Protein AF-A0A8C3SJ96-F1 (afdb_monomer)

InterPro domains:
  IPR000210 BTB/POZ domain [PF00651] (14-90)
  IPR000210 BTB/POZ domain [PS50097] (24-91)
  IPR000210 BTB/POZ domain [SM00225] (24-108)
  IPR011333 SKP1/BTB/POZ domain superfamily [G3DSA:3.30.710.10] (1-105)
  IPR011333 SKP1/BTB/POZ domain superfamily [SSF54695] (2-91)
  IPR050457 Zinc finger and BTB domain-containing [PTHR46105] (1-90)

Mean predicted aligned error: 11.37 Å

Sequence (124 aa):
MEFPDHSRQLLQCLSQQRHQGFLCDCTVLVGEAQFRAHRAVLASCSMYFHLFYRDQLDKRDIVHLNSDIVTAPAFNLLLEFMYEGKLEFNSLPPPFSPCLFSSLLPRSPPSGCLLCTHVTLFPS

Solvent-accessible surface area (backbone atoms only — not comparable to full-atom values): 7824 Å² total; per-residue (Å²): 140,84,65,92,56,53,67,60,54,51,36,49,51,52,37,53,31,39,78,71,56,48,82,42,58,28,35,40,29,25,66,93,44,78,43,68,33,42,58,69,58,48,32,74,55,28,70,68,47,33,54,51,47,69,78,50,73,89,57,82,43,72,4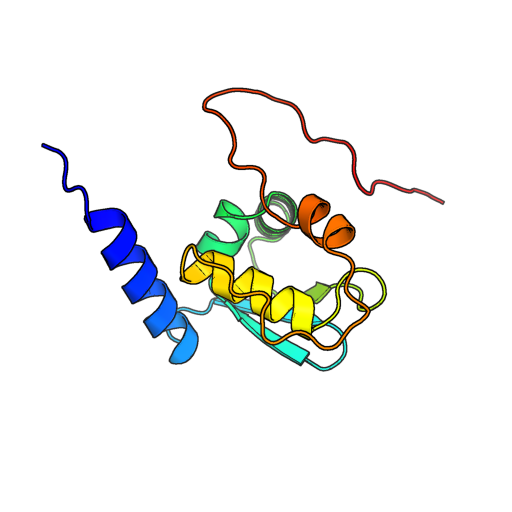4,78,49,58,50,93,82,44,44,50,72,59,50,50,50,51,51,45,25,75,37,65,79,50,78,80,75,88,80,66,73,87,84,77,58,73,70,66,50,69,76,67,50,60,73,73,78,62,89,86,71,96,82,85,91,80,82,87,86,81,80,134

Secondary structure (DSSP, 8-state):
---TTHHHHHHHHHHHHHHHTTT--EEEEETTEEEEE-HHHHHHH-HHHHHHHHH--SS-PEEEEPTTTS-HHHHHHHHHHHHHS---GGGPPTT--THHHHTTS-----SS------S-----

Foldseek 3Di:
DDDPCPVQVVLLVQLVCQVVLHQQLEWEDQPPDIGGHHLVLCLVFDVVSVVVCVVPPPDSDYHYDYNVLAPPVNVVQQVCCSSNVDGDPPPDDPDPDCVSVVVVGRPPPDPDDPDDPDDDPDDD

Organism: Chelydra serpentina (NCBI:txid8475)

Nearest PDB structures (foldseek):
  3lbz-assembly1_A  TM=9.128E-01  e=3.267E-08  Homo sapiens
  9gp5-assembly1_D  TM=9.424E-01  e=5.885E-08  Homo sapiens
  6c3l-assembly2_B  TM=9.205E-01  e=5.164E-08  Homo sapiens
  9gr9-assembly2_D-2  TM=9.451E-01  e=8.161E-08  Homo sapiens
  6xxs-assembly1_E  TM=9.211E-01  e=1.208E-07  Homo sapiens

Radius of gyration: 15.41 Å; Cα contacts (8 Å, |Δi|>4): 105; chains: 1; bounding box: 35×35×51 Å

pLDDT: mean 74.68, std 20.8, range [27.66, 96.44]

Structure (mmCIF, N/CA/C/O backbone):
data_AF-A0A8C3SJ96-F1
#
_entry.id   AF-A0A8C3SJ96-F1
#
loop_
_atom_site.group_PDB
_atom_site.id
_atom_site.type_symbol
_atom_site.label_atom_id
_atom_site.label_alt_id
_atom_site.label_comp_id
_atom_site.label_asym_id
_atom_site.label_entity_id
_atom_site.label_seq_id
_atom_site.pdbx_PDB_ins_code
_atom_site.Cartn_x
_atom_site.Cartn_y
_atom_site.Cartn_z
_atom_site.occupancy
_atom_site.B_iso_or_equiv
_atom_site.auth_seq_id
_atom_site.auth_comp_id
_atom_site.auth_asym_id
_atom_site.auth_atom_id
_atom_site.pdbx_PDB_model_num
ATOM 1 N N . MET A 1 1 ? -4.053 15.706 26.250 1.00 57.53 1 MET A N 1
ATOM 2 C CA . MET A 1 1 ? -4.007 14.264 26.564 1.00 57.53 1 MET A CA 1
ATOM 3 C C . MET A 1 1 ? -3.468 13.574 25.329 1.00 57.53 1 MET A C 1
ATOM 5 O O . MET A 1 1 ? -4.051 13.765 24.272 1.00 57.53 1 MET A O 1
ATOM 9 N N . GLU A 1 2 ? -2.345 12.870 25.440 1.00 72.56 2 GLU A N 1
ATOM 10 C CA . GLU A 1 2 ? -1.729 12.121 24.338 1.00 72.56 2 GLU A CA 1
ATOM 11 C C . GLU A 1 2 ? -1.764 10.630 24.679 1.00 72.56 2 GLU A C 1
ATOM 13 O O . GLU A 1 2 ? -1.527 10.251 25.826 1.00 72.56 2 GLU A O 1
ATOM 18 N N . PHE A 1 3 ? -2.089 9.796 23.691 1.00 83.44 3 PHE A N 1
ATOM 19 C CA . PHE A 1 3 ? -2.123 8.341 23.825 1.00 83.44 3 PHE A CA 1
ATOM 20 C C . PHE A 1 3 ? -0.962 7.760 23.008 1.00 83.44 3 PHE A C 1
ATOM 22 O O . PHE A 1 3 ? -1.101 7.623 21.790 1.00 83.44 3 PHE A O 1
ATOM 29 N N . PRO A 1 4 ? 0.186 7.454 23.638 1.00 79.56 4 PRO A N 1
ATOM 30 C CA . PRO A 1 4 ? 1.442 7.179 22.932 1.00 79.56 4 PRO A CA 1
ATOM 31 C C . PRO A 1 4 ? 1.389 5.963 21.989 1.00 79.56 4 PRO A C 1
ATOM 33 O O . PRO A 1 4 ? 2.145 5.917 21.024 1.00 79.56 4 PRO A O 1
ATOM 36 N N . ASP A 1 5 ? 0.465 5.020 22.206 1.00 88.81 5 ASP A N 1
ATOM 37 C CA . ASP A 1 5 ? 0.310 3.814 21.377 1.00 88.81 5 ASP A CA 1
ATOM 38 C C . ASP A 1 5 ? -0.804 3.901 20.324 1.00 88.81 5 ASP A C 1
ATOM 40 O O . ASP A 1 5 ? -0.955 2.987 19.509 1.00 88.81 5 ASP A O 1
ATOM 44 N N . HIS A 1 6 ? -1.579 4.989 20.294 1.00 89.06 6 HIS A N 1
ATOM 45 C CA . HIS A 1 6 ? -2.754 5.085 19.426 1.00 89.06 6 HIS A CA 1
ATOM 46 C C . HIS A 1 6 ? -2.403 4.920 17.939 1.00 89.06 6 HIS A C 1
ATOM 48 O O . HIS A 1 6 ? -3.062 4.166 17.225 1.00 89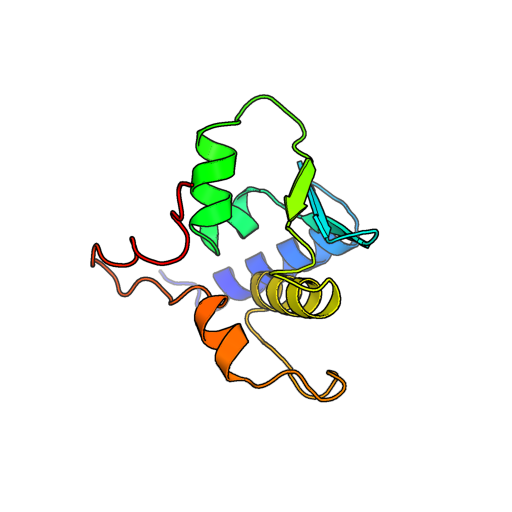.06 6 HIS A O 1
ATOM 54 N N . SER A 1 7 ? -1.330 5.572 17.480 1.00 88.06 7 SER A N 1
ATOM 55 C CA . SER A 1 7 ? -0.854 5.480 16.094 1.00 88.06 7 SER A CA 1
ATOM 56 C C . SER A 1 7 ? -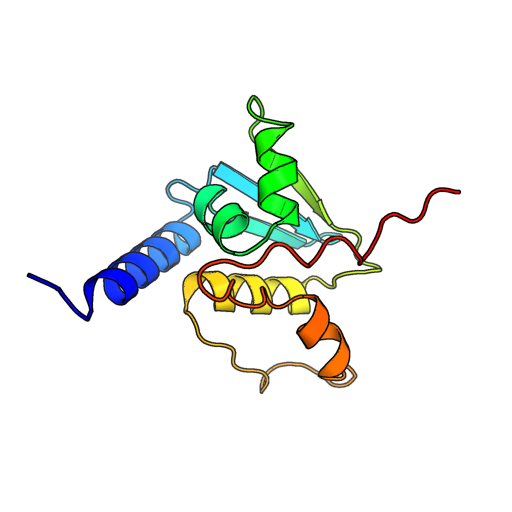0.414 4.063 15.727 1.00 88.06 7 SER A C 1
ATOM 58 O O . SER A 1 7 ? -0.742 3.571 14.649 1.00 88.06 7 SER A O 1
ATOM 60 N N . ARG A 1 8 ? 0.275 3.375 16.643 1.00 87.81 8 ARG A N 1
ATOM 61 C CA . ARG A 1 8 ? 0.721 1.993 16.457 1.00 87.81 8 ARG A CA 1
ATOM 62 C C . ARG A 1 8 ? -0.461 1.032 16.369 1.00 87.81 8 ARG A C 1
ATOM 64 O O . ARG A 1 8 ? -0.481 0.188 15.479 1.00 87.81 8 ARG A O 1
ATOM 71 N N . GLN A 1 9 ? -1.445 1.168 17.256 1.00 90.69 9 GLN A N 1
ATOM 72 C CA . GLN A 1 9 ? -2.657 0.344 17.233 1.00 90.69 9 GLN A CA 1
ATOM 73 C C . GLN A 1 9 ? -3.470 0.582 15.957 1.00 90.69 9 GLN A C 1
ATOM 75 O O . GLN A 1 9 ? -3.917 -0.370 15.323 1.00 90.69 9 GLN A O 1
ATOM 80 N N . LEU A 1 10 ? -3.615 1.843 15.540 1.00 92.56 10 LEU A N 1
ATOM 81 C CA . LEU A 1 10 ? -4.286 2.205 14.293 1.00 92.56 10 LEU A CA 1
ATOM 82 C C . LEU A 1 10 ? -3.587 1.563 13.091 1.00 92.56 10 LEU A C 1
ATOM 84 O O . LEU A 1 10 ? -4.245 0.939 12.259 1.00 92.56 10 LEU A O 1
ATOM 88 N N . LEU A 1 11 ? -2.258 1.662 13.022 1.00 92.50 11 LEU A N 1
ATOM 89 C CA . LEU A 1 11 ? -1.471 1.085 11.937 1.00 92.50 11 LEU A CA 1
ATOM 90 C C . LEU A 1 11 ? -1.600 -0.448 11.885 1.00 92.50 11 LEU A C 1
ATOM 92 O O . LEU A 1 11 ? -1.802 -1.017 10.813 1.00 92.50 11 LEU A O 1
ATOM 96 N N . GLN A 1 12 ? -1.588 -1.113 13.045 1.00 93.12 12 GLN A N 1
ATOM 97 C CA . GLN A 1 12 ? -1.843 -2.554 13.150 1.00 93.12 12 GLN A CA 1
ATOM 98 C C . GLN A 1 12 ? -3.234 -2.935 12.628 1.00 93.12 12 GLN A C 1
ATOM 100 O O . GLN A 1 12 ? -3.356 -3.892 11.862 1.00 93.12 12 GLN A O 1
ATOM 105 N N . CYS A 1 13 ? -4.271 -2.173 12.983 1.00 94.94 13 CYS A N 1
ATOM 106 C CA . CYS A 1 13 ? -5.618 -2.379 12.454 1.00 94.94 13 CYS A CA 1
ATOM 107 C C . CYS A 1 13 ? -5.652 -2.220 10.926 1.00 94.94 13 CYS A C 1
ATOM 109 O O . CYS A 1 13 ? -6.200 -3.080 10.240 1.00 94.94 13 CYS A O 1
ATOM 111 N N . LEU A 1 14 ? -5.023 -1.177 10.371 1.00 95.62 14 LEU A N 1
ATOM 112 C CA . LEU A 1 14 ? -4.942 -0.972 8.917 1.00 95.62 14 LEU A CA 1
ATOM 113 C C . LEU A 1 14 ? -4.207 -2.117 8.206 1.00 95.62 14 LEU A C 1
ATOM 115 O O . LEU A 1 14 ? -4.616 -2.537 7.121 1.00 95.62 14 LEU A O 1
ATOM 119 N N . SER A 1 15 ? -3.148 -2.653 8.817 1.00 95.00 15 SER A N 1
ATOM 120 C CA . SER A 1 15 ? -2.436 -3.823 8.293 1.00 95.00 15 SER A CA 1
ATOM 121 C C . SER A 1 15 ? -3.347 -5.051 8.249 1.00 95.00 15 SER A C 1
ATOM 123 O O . SER A 1 15 ? -3.434 -5.723 7.221 1.00 95.00 15 SER A O 1
ATOM 125 N N . GLN A 1 16 ? -4.103 -5.324 9.316 1.00 95.88 16 GLN A N 1
ATOM 126 C CA . GLN A 1 16 ? -5.064 -6.434 9.345 1.00 95.88 16 GLN A CA 1
ATOM 127 C C . GLN A 1 16 ? -6.165 -6.273 8.290 1.00 95.88 16 GLN A C 1
ATOM 129 O O . GLN A 1 16 ? -6.473 -7.227 7.574 1.00 95.88 16 GLN A O 1
ATOM 134 N N . GLN A 1 17 ? -6.709 -5.062 8.137 1.00 96.44 17 GLN A N 1
ATOM 135 C CA . GLN A 1 17 ? -7.700 -4.756 7.102 1.00 96.44 17 GLN A CA 1
ATOM 136 C C . GLN A 1 17 ? -7.150 -5.030 5.700 1.00 96.44 17 GLN A C 1
ATOM 138 O O . GLN A 1 17 ? -7.834 -5.653 4.887 1.00 96.44 17 GLN A O 1
ATOM 143 N N . ARG A 1 18 ? -5.885 -4.662 5.439 1.00 95.75 18 ARG A N 1
ATOM 144 C CA . ARG A 1 18 ? -5.219 -4.933 4.157 1.00 95.75 18 ARG A CA 1
ATOM 145 C C . ARG A 1 18 ? -5.167 -6.426 3.850 1.00 95.75 18 ARG A C 1
ATOM 147 O O . ARG A 1 18 ? -5.545 -6.831 2.754 1.00 95.75 18 ARG A O 1
ATOM 154 N N . HIS A 1 19 ? -4.740 -7.244 4.811 1.00 94.25 19 HIS A N 1
ATOM 155 C CA . HIS A 1 19 ? -4.654 -8.698 4.635 1.00 94.25 19 HIS A CA 1
ATOM 156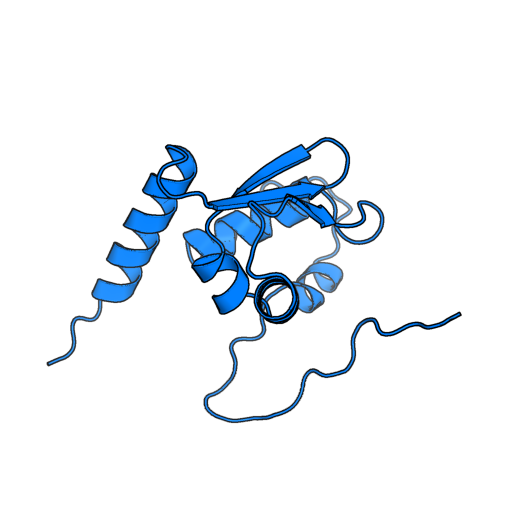 C C . HIS A 1 19 ? -6.024 -9.351 4.403 1.00 94.25 19 HIS A C 1
ATOM 158 O O . HIS A 1 19 ? -6.124 -10.332 3.674 1.00 94.25 19 HIS A O 1
ATOM 164 N N . GLN A 1 20 ? -7.087 -8.785 4.977 1.00 95.31 20 GLN A N 1
ATOM 165 C CA . GLN A 1 20 ? -8.467 -9.218 4.741 1.00 95.31 20 GLN A CA 1
ATOM 166 C C . GLN A 1 20 ? -9.054 -8.672 3.427 1.00 95.31 20 GLN A C 1
ATOM 168 O O . GLN A 1 20 ? -10.152 -9.058 3.030 1.00 95.31 20 GLN A O 1
ATOM 173 N N . GLY A 1 21 ? -8.360 -7.748 2.755 1.00 93.50 21 GLY A N 1
ATOM 174 C CA . GLY A 1 21 ? -8.881 -7.006 1.607 1.00 93.50 21 GLY A CA 1
ATOM 175 C C . GLY A 1 21 ? -10.031 -6.055 1.960 1.00 93.50 21 GLY A C 1
ATOM 176 O O . GLY A 1 21 ? -10.743 -5.602 1.060 1.00 93.50 21 GLY A O 1
ATOM 177 N N . PHE A 1 22 ? -10.232 -5.764 3.247 1.00 95.12 22 PHE A N 1
ATOM 178 C CA . PHE A 1 22 ? -11.262 -4.854 3.734 1.00 95.12 22 PHE A CA 1
ATOM 179 C C . PHE A 1 22 ? -10.836 -3.410 3.472 1.00 95.12 22 PHE A C 1
ATOM 181 O O . PHE A 1 22 ? -9.689 -3.062 3.724 1.00 95.12 22 PHE A O 1
ATOM 188 N N . LEU A 1 23 ? -11.747 -2.592 2.930 1.00 92.81 23 LEU A N 1
ATOM 189 C CA . LEU A 1 23 ? -11.513 -1.183 2.562 1.00 92.81 23 LEU A CA 1
ATOM 190 C C . LEU A 1 23 ? -10.318 -0.922 1.624 1.00 92.81 23 LEU A C 1
ATOM 192 O O . LEU A 1 23 ? -9.969 0.231 1.391 1.00 92.81 23 LEU A O 1
ATOM 196 N N . CYS A 1 24 ? -9.726 -1.963 1.032 1.00 93.94 24 CYS A N 1
ATOM 197 C CA . CYS A 1 24 ? -8.694 -1.810 0.015 1.00 93.94 24 CYS A CA 1
ATOM 198 C C . CYS A 1 24 ? -9.320 -1.271 -1.274 1.00 93.94 24 CYS A C 1
ATOM 200 O O . CYS A 1 24 ? -10.007 -1.996 -2.000 1.00 93.94 24 CYS A O 1
ATOM 202 N N . ASP A 1 25 ? -9.078 0.006 -1.530 1.00 92.19 25 ASP A N 1
ATOM 203 C CA . ASP A 1 25 ? -9.671 0.827 -2.582 1.00 92.19 25 ASP A CA 1
ATOM 204 C C . ASP A 1 25 ? -8.731 1.063 -3.775 1.00 92.19 25 ASP A C 1
ATOM 206 O O . ASP A 1 25 ? -9.139 1.669 -4.766 1.00 92.19 25 ASP A O 1
ATOM 210 N N . CYS A 1 26 ? -7.501 0.543 -3.718 1.00 92.00 26 CYS A N 1
ATOM 211 C CA . CYS A 1 26 ? -6.552 0.556 -4.830 1.00 92.00 26 CYS A CA 1
ATOM 212 C C . CYS A 1 26 ? -5.820 -0.780 -4.988 1.00 92.00 26 CYS A C 1
ATOM 214 O O . CYS A 1 26 ? -5.735 -1.597 -4.062 1.00 92.00 26 CYS A O 1
ATOM 216 N N . THR A 1 27 ? -5.293 -1.001 -6.192 1.00 93.50 27 THR A N 1
ATOM 217 C CA . THR A 1 27 ? -4.425 -2.143 -6.507 1.00 93.50 27 THR A CA 1
ATOM 218 C C . THR A 1 27 ? -3.179 -1.644 -7.220 1.00 93.50 27 THR A C 1
ATOM 220 O O . THR A 1 27 ? -3.282 -0.943 -8.219 1.00 93.50 27 THR A O 1
ATOM 223 N N . VAL A 1 28 ? -2.002 -2.008 -6.723 1.00 92.94 28 VAL A N 1
ATOM 224 C CA . VAL A 1 28 ? -0.725 -1.705 -7.371 1.00 92.94 28 VAL A CA 1
ATOM 225 C C . VAL A 1 28 ? -0.253 -2.940 -8.126 1.00 92.94 28 VAL A C 1
ATOM 227 O O . VAL A 1 28 ? -0.182 -4.026 -7.553 1.00 92.94 28 VAL A O 1
ATOM 230 N N . LEU A 1 29 ? 0.051 -2.776 -9.408 1.00 93.00 29 LEU A N 1
ATOM 231 C CA . LEU A 1 29 ? 0.597 -3.804 -10.282 1.00 93.00 29 LEU A CA 1
ATOM 232 C C . LEU A 1 29 ? 2.086 -3.558 -10.499 1.00 93.00 29 LEU A C 1
ATOM 234 O O . LEU A 1 29 ? 2.483 -2.459 -10.887 1.00 93.00 29 LEU A O 1
ATOM 238 N N . VAL A 1 30 ? 2.899 -4.585 -10.261 1.00 91.12 30 VAL A N 1
ATOM 239 C CA . VAL A 1 30 ? 4.350 -4.559 -10.482 1.00 91.12 30 VAL A CA 1
ATOM 240 C C . VAL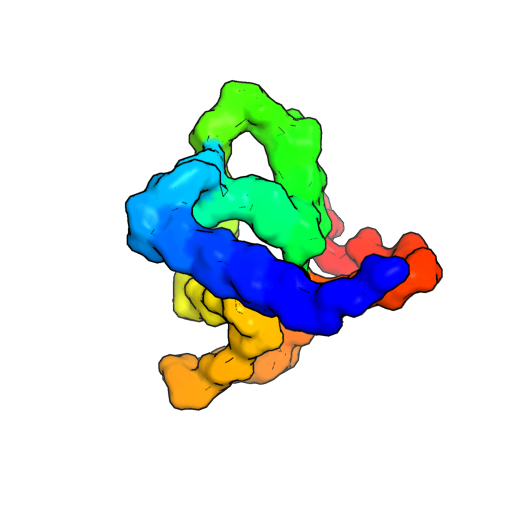 A 1 30 ? 4.724 -5.777 -11.318 1.00 91.12 30 VAL A C 1
ATOM 242 O O . VAL A 1 30 ? 4.868 -6.885 -10.795 1.00 91.12 30 VAL A O 1
ATOM 245 N N . GLY A 1 31 ? 4.814 -5.586 -12.635 1.00 88.31 31 GLY A N 1
ATOM 246 C CA . GLY A 1 31 ? 4.793 -6.705 -13.579 1.00 88.31 31 GLY A CA 1
ATOM 247 C C . GLY A 1 31 ? 3.492 -7.502 -13.428 1.00 88.31 31 GLY A C 1
ATOM 248 O O . GLY A 1 31 ? 2.407 -6.928 -13.479 1.00 88.31 31 GLY A O 1
ATOM 249 N N . GLU A 1 32 ? 3.608 -8.804 -13.166 1.00 88.69 32 GLU A N 1
ATOM 250 C CA . GLU A 1 32 ? 2.465 -9.711 -12.963 1.00 88.69 32 GLU A CA 1
ATOM 251 C C . GLU A 1 32 ? 1.935 -9.730 -11.514 1.00 88.69 32 GLU A C 1
ATOM 253 O O . GLU A 1 32 ? 0.878 -10.299 -11.233 1.00 88.69 32 GLU A O 1
ATOM 258 N N . ALA A 1 33 ? 2.663 -9.134 -10.563 1.00 92.75 33 ALA A N 1
ATOM 259 C CA . ALA A 1 33 ? 2.286 -9.153 -9.153 1.00 92.75 33 ALA A CA 1
ATOM 260 C C . ALA A 1 33 ? 1.247 -8.072 -8.831 1.00 92.75 33 ALA A C 1
ATOM 262 O O . ALA A 1 33 ? 1.372 -6.930 -9.278 1.00 92.75 33 ALA A O 1
ATOM 263 N N . GLN A 1 34 ? 0.257 -8.419 -8.001 1.00 94.5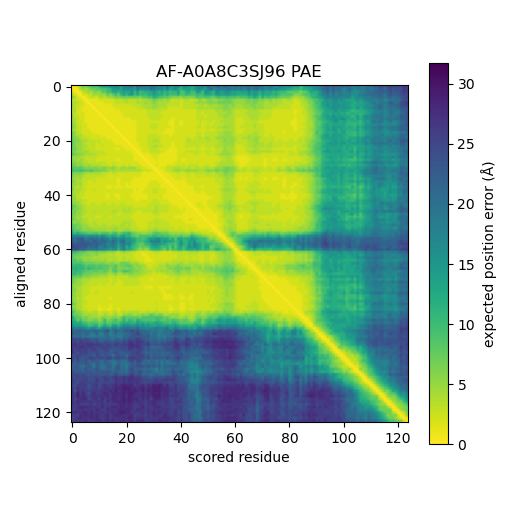0 34 GLN A N 1
ATOM 264 C CA . GLN A 1 34 ? -0.818 -7.513 -7.592 1.00 94.50 34 GLN A CA 1
ATOM 265 C C . GLN A 1 34 ? -0.818 -7.283 -6.083 1.00 94.50 34 GLN A C 1
ATOM 267 O O . GLN A 1 34 ? -0.809 -8.231 -5.299 1.00 94.50 34 GLN A O 1
ATOM 272 N N . PHE A 1 35 ? -0.912 -6.019 -5.680 1.00 94.75 35 PHE A N 1
ATOM 273 C CA . PHE A 1 35 ? -0.889 -5.606 -4.283 1.00 94.75 35 PHE A CA 1
ATOM 274 C C . PHE A 1 35 ? -2.106 -4.747 -3.958 1.00 94.75 35 PHE A C 1
ATOM 276 O O . PHE A 1 35 ? -2.218 -3.606 -4.406 1.00 94.75 35 PHE A O 1
ATOM 283 N N . ARG A 1 36 ? -3.027 -5.283 -3.154 1.00 94.94 36 ARG A N 1
ATOM 284 C CA . ARG A 1 36 ? -4.187 -4.528 -2.659 1.00 94.94 36 ARG A CA 1
ATOM 285 C C . ARG A 1 36 ? -3.765 -3.652 -1.485 1.00 94.94 36 ARG A C 1
ATOM 287 O O . ARG A 1 36 ? -3.073 -4.121 -0.579 1.00 94.94 36 ARG A O 1
ATOM 294 N N . ALA A 1 37 ? -4.179 -2.391 -1.504 1.00 95.50 37 ALA A N 1
ATOM 295 C CA . ALA A 1 37 ? -3.790 -1.416 -0.495 1.00 95.50 37 ALA A CA 1
ATOM 296 C C . ALA A 1 37 ? -4.872 -0.348 -0.293 1.00 95.50 37 ALA A C 1
ATOM 298 O O . ALA A 1 37 ? -5.877 -0.302 -1.007 1.00 95.50 37 ALA A O 1
ATOM 299 N N . HIS A 1 38 ? -4.637 0.514 0.694 1.00 94.38 38 HIS A N 1
ATOM 300 C CA . HIS A 1 38 ? -5.458 1.685 0.969 1.00 94.38 38 HIS A CA 1
ATOM 301 C C . HIS A 1 38 ? -4.794 2.928 0.367 1.00 94.38 38 HIS A C 1
ATOM 303 O O . HIS A 1 38 ? -3.643 3.231 0.705 1.00 94.38 38 HIS A O 1
ATOM 309 N N . ARG A 1 39 ? -5.522 3.688 -0.461 1.00 92.19 39 ARG A N 1
ATOM 310 C CA . ARG A 1 39 ? -5.038 4.935 -1.086 1.00 92.19 39 ARG A CA 1
ATOM 311 C C . ARG A 1 39 ? -4.488 5.900 -0.044 1.00 92.19 39 ARG A C 1
ATOM 313 O O . ARG A 1 39 ? -3.421 6.471 -0.241 1.00 92.19 39 ARG A O 1
ATOM 320 N N . ALA A 1 40 ? -5.183 6.028 1.088 1.00 92.31 40 ALA A N 1
ATOM 321 C CA . ALA A 1 40 ? -4.800 6.913 2.185 1.00 92.31 40 ALA A CA 1
ATOM 322 C C . ALA A 1 40 ? -3.418 6.583 2.768 1.00 92.31 40 ALA A C 1
ATOM 324 O O . ALA A 1 40 ? -2.630 7.493 3.019 1.00 92.31 40 ALA A O 1
ATOM 325 N N . VAL A 1 41 ? -3.097 5.298 2.948 1.00 93.44 41 VAL A N 1
ATOM 326 C CA . VAL A 1 41 ? -1.792 4.874 3.479 1.00 93.44 41 VAL A CA 1
ATOM 327 C C . VAL A 1 41 ? -0.700 5.138 2.447 1.00 93.44 41 VAL A C 1
ATOM 329 O O . VAL A 1 41 ? 0.287 5.800 2.759 1.00 93.44 41 VAL A O 1
ATOM 332 N N . LEU A 1 42 ? -0.914 4.721 1.194 1.00 92.38 42 LEU A N 1
ATOM 333 C CA . LEU A 1 42 ? 0.043 4.959 0.111 1.00 92.38 42 LEU A CA 1
ATOM 334 C C . LEU A 1 42 ? 0.326 6.456 -0.095 1.00 92.38 42 LEU A C 1
ATOM 336 O O . LEU A 1 42 ? 1.484 6.847 -0.205 1.00 92.38 42 LEU A O 1
ATOM 340 N N . ALA A 1 43 ? -0.709 7.300 -0.108 1.00 91.25 43 ALA A N 1
ATOM 341 C CA . ALA A 1 43 ? -0.585 8.748 -0.286 1.00 91.25 43 ALA A CA 1
ATOM 342 C C . ALA A 1 43 ? 0.069 9.451 0.914 1.00 91.25 43 ALA A C 1
ATOM 344 O O . ALA A 1 43 ? 0.725 10.478 0.746 1.00 91.25 43 ALA A O 1
ATOM 345 N N . SER A 1 44 ? -0.098 8.907 2.123 1.00 90.69 44 SER A N 1
ATOM 346 C CA . SER A 1 44 ? 0.547 9.432 3.335 1.00 90.69 44 SER A CA 1
ATOM 347 C C . SER A 1 44 ? 2.033 9.078 3.382 1.00 90.69 44 SER A C 1
ATOM 349 O O . SER A 1 44 ? 2.843 9.849 3.892 1.00 90.69 44 SER A O 1
ATOM 351 N N . CYS A 1 45 ? 2.398 7.922 2.825 1.00 88.88 45 CYS A N 1
ATOM 352 C CA . CYS A 1 45 ? 3.761 7.403 2.814 1.00 88.88 45 CYS A CA 1
ATOM 353 C C . CYS A 1 45 ? 4.509 7.648 1.496 1.00 88.88 45 CYS A C 1
ATOM 355 O O . CYS A 1 45 ? 5.638 7.199 1.363 1.00 88.88 45 CYS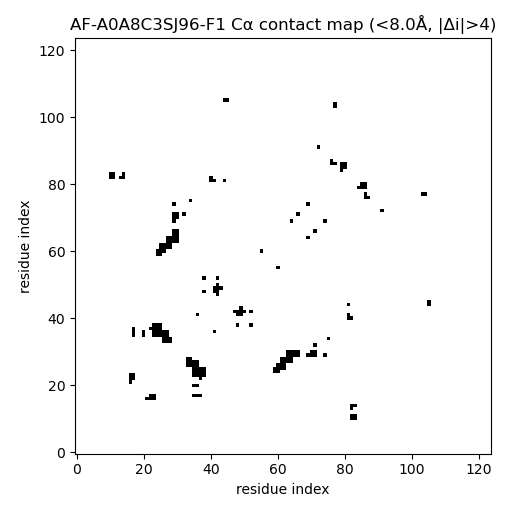 A O 1
ATOM 357 N N . SER A 1 46 ? 3.922 8.294 0.487 1.00 86.62 46 SER A N 1
ATOM 358 C CA . SER A 1 46 ? 4.597 8.517 -0.795 1.00 86.62 46 SER A CA 1
ATOM 359 C C . SER A 1 46 ? 3.980 9.666 -1.578 1.00 86.62 46 SER A C 1
ATOM 361 O O . SER A 1 46 ? 2.795 9.657 -1.914 1.00 86.62 46 SER A O 1
ATOM 363 N N . MET A 1 47 ? 4.828 10.624 -1.958 1.00 84.81 47 MET A N 1
ATOM 364 C CA . MET A 1 47 ? 4.426 11.753 -2.795 1.00 84.81 47 MET A CA 1
ATOM 365 C C . MET A 1 47 ? 3.959 11.307 -4.187 1.00 84.81 47 MET A C 1
ATOM 367 O O . MET A 1 47 ? 3.039 11.901 -4.739 1.00 84.81 47 MET A O 1
ATOM 371 N N . TYR A 1 48 ? 4.548 10.240 -4.739 1.00 86.06 48 TYR A N 1
ATOM 372 C CA . TYR A 1 48 ? 4.126 9.689 -6.028 1.00 86.06 48 TYR A CA 1
ATOM 373 C C . TYR A 1 48 ? 2.651 9.273 -5.987 1.00 86.06 48 TYR A C 1
ATOM 375 O O . TYR A 1 48 ? 1.852 9.741 -6.795 1.00 86.06 48 TYR A O 1
ATOM 383 N N . PHE A 1 49 ? 2.274 8.462 -4.993 1.00 89.12 49 PHE A N 1
ATOM 384 C CA . PHE A 1 49 ? 0.888 8.026 -4.826 1.00 89.12 49 PHE A CA 1
ATOM 385 C C . PHE A 1 49 ? -0.034 9.187 -4.441 1.00 89.12 49 PHE A C 1
ATOM 387 O O . PHE A 1 49 ? -1.168 9.238 -4.907 1.00 89.12 49 PHE A O 1
ATOM 394 N N . HIS A 1 50 ? 0.449 10.144 -3.643 1.00 86.94 50 HIS A N 1
ATOM 395 C CA . HIS A 1 50 ? -0.310 11.347 -3.308 1.00 86.94 50 HIS A CA 1
ATOM 396 C C . HIS A 1 50 ? -0.723 12.127 -4.561 1.00 86.94 50 HIS A C 1
ATOM 398 O O . HIS A 1 50 ? -1.904 12.419 -4.741 1.00 86.94 50 HIS A O 1
ATOM 404 N N . LEU A 1 51 ? 0.235 12.459 -5.432 1.00 87.69 51 LEU A N 1
ATOM 405 C CA . LEU A 1 51 ? -0.030 13.207 -6.663 1.00 87.69 51 LEU A CA 1
ATOM 406 C C . LEU A 1 51 ? -0.887 12.390 -7.632 1.00 87.69 51 LEU A C 1
ATOM 408 O O . LEU A 1 51 ? -1.861 12.911 -8.168 1.00 87.69 51 LEU A O 1
ATOM 412 N N . PHE A 1 52 ? -0.581 11.098 -7.780 1.00 86.12 52 PHE A N 1
ATOM 413 C CA . PHE A 1 52 ? -1.349 10.190 -8.626 1.00 86.12 52 PHE A CA 1
ATOM 414 C C . PHE A 1 52 ? -2.839 10.182 -8.249 1.00 86.12 52 PHE A C 1
ATOM 416 O O . PHE A 1 52 ? -3.696 10.380 -9.107 1.00 86.12 52 PHE A O 1
ATOM 423 N N . TYR A 1 53 ? -3.162 10.006 -6.962 1.00 85.81 53 TYR A N 1
ATOM 424 C CA . TYR A 1 53 ? -4.553 9.933 -6.509 1.00 85.81 53 TYR A CA 1
ATOM 425 C C . TYR A 1 53 ? -5.253 11.285 -6.424 1.00 85.81 53 TYR A C 1
ATOM 427 O O . TYR A 1 53 ? -6.480 11.316 -6.486 1.00 85.81 53 TYR A O 1
ATOM 435 N N . ARG A 1 54 ? -4.509 12.384 -6.275 1.00 84.19 54 ARG A N 1
ATOM 436 C CA . ARG A 1 54 ? -5.074 13.735 -6.335 1.00 84.19 54 ARG A CA 1
ATOM 437 C C . ARG A 1 54 ? -5.571 14.059 -7.742 1.00 84.19 54 ARG A C 1
ATOM 439 O O . ARG A 1 54 ? -6.634 14.653 -7.885 1.00 84.19 54 ARG A O 1
ATOM 446 N N . ASP A 1 55 ? -4.808 13.663 -8.754 1.00 80.25 55 ASP A N 1
ATOM 447 C CA . ASP A 1 55 ? -5.117 13.980 -10.147 1.00 80.25 55 ASP A CA 1
ATOM 448 C C . ASP A 1 55 ? -6.098 12.950 -10.765 1.00 80.25 55 ASP A C 1
ATOM 450 O O . ASP A 1 55 ? -6.768 13.253 -11.751 1.00 80.25 55 ASP A O 1
ATOM 454 N N . GLN A 1 56 ? -6.245 11.758 -10.160 1.00 72.31 56 GLN A N 1
ATOM 455 C CA . GLN A 1 56 ? -7.173 10.692 -10.578 1.00 72.31 56 GLN A CA 1
ATOM 456 C C . GLN A 1 56 ? -8.116 10.263 -9.435 1.00 72.31 56 GLN A C 1
ATOM 458 O O . GLN A 1 56 ? -7.919 9.256 -8.756 1.00 72.31 56 GLN A O 1
ATOM 463 N N . LEU A 1 57 ? -9.159 11.054 -9.169 1.00 65.25 57 LEU A N 1
ATOM 464 C CA . LEU A 1 57 ? -10.057 10.823 -8.025 1.00 65.25 57 LEU A CA 1
ATOM 465 C C . LEU A 1 57 ? -11.146 9.759 -8.274 1.00 65.25 57 LEU A C 1
ATOM 467 O O . LEU A 1 57 ? -11.518 9.053 -7.334 1.00 65.25 57 LEU A O 1
ATOM 471 N N . ASP A 1 58 ? -11.602 9.582 -9.517 1.00 62.28 58 ASP A N 1
ATOM 472 C CA . ASP A 1 58 ? -12.905 8.956 -9.815 1.00 62.28 58 ASP A CA 1
ATOM 473 C C . ASP A 1 58 ? -12.890 7.458 -10.175 1.00 62.28 58 ASP A C 1
ATOM 475 O O . ASP A 1 58 ? -13.934 6.884 -10.494 1.00 62.28 58 ASP A O 1
ATOM 479 N N . LYS A 1 59 ? -11.739 6.781 -10.137 1.00 61.75 59 LYS A N 1
ATOM 480 C CA . LYS A 1 59 ? -11.629 5.374 -10.554 1.00 61.75 59 LYS A CA 1
ATOM 481 C C . LYS A 1 59 ? -11.107 4.498 -9.417 1.00 61.75 59 LYS A C 1
ATOM 483 O O . LYS A 1 59 ? -10.309 4.921 -8.584 1.00 61.75 59 LYS A O 1
ATOM 488 N N . ARG A 1 60 ? -11.592 3.248 -9.361 1.00 62.50 60 ARG A N 1
ATOM 489 C CA . ARG A 1 60 ? -10.963 2.174 -8.572 1.00 62.50 60 ARG A CA 1
ATOM 490 C C . ARG A 1 60 ? -9.615 1.897 -9.221 1.00 62.50 60 ARG A C 1
ATOM 492 O O . ARG A 1 60 ? -9.528 1.077 -10.133 1.00 62.50 60 ARG A O 1
ATOM 499 N N . ASP A 1 61 ? -8.624 2.688 -8.834 1.00 77.00 61 ASP A N 1
ATOM 500 C CA . ASP A 1 61 ? -7.427 2.840 -9.637 1.00 77.00 61 ASP A CA 1
ATOM 501 C C . ASP A 1 61 ? -6.468 1.677 -9.445 1.00 77.00 61 ASP A C 1
ATOM 503 O O . ASP A 1 61 ? -6.037 1.326 -8.339 1.00 77.00 61 ASP A O 1
ATOM 507 N N . ILE A 1 62 ? -6.153 1.088 -10.590 1.00 87.56 62 ILE A N 1
ATOM 508 C CA . ILE A 1 62 ? -5.046 0.175 -10.762 1.00 87.56 62 ILE A CA 1
ATOM 509 C C . ILE A 1 62 ? -3.828 1.038 -11.089 1.00 87.56 62 ILE A C 1
ATOM 511 O O . ILE A 1 62 ? -3.803 1.725 -12.110 1.00 87.56 62 ILE A O 1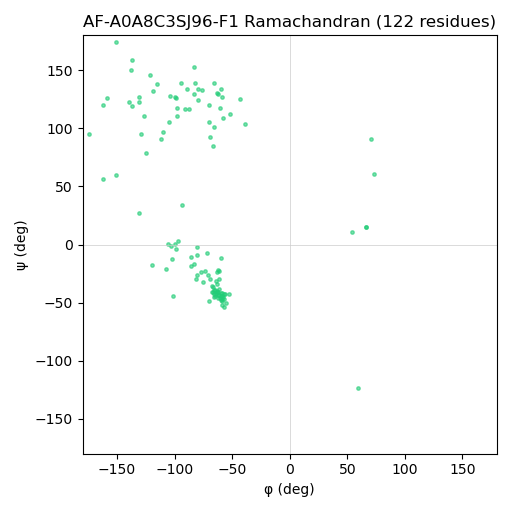
ATOM 515 N N . VAL A 1 63 ? -2.821 1.014 -10.220 1.00 88.81 63 VAL A N 1
ATOM 516 C CA . VAL A 1 63 ? -1.566 1.743 -10.424 1.00 88.81 63 VAL A CA 1
ATOM 517 C C . VAL A 1 63 ? -0.534 0.787 -10.989 1.00 88.81 63 VAL A C 1
ATOM 519 O O . VAL A 1 63 ? -0.159 -0.173 -10.325 1.00 88.81 63 VAL A O 1
ATOM 522 N N . HIS A 1 64 ? -0.051 1.055 -12.196 1.00 88.81 64 HIS A N 1
ATOM 523 C CA . HIS A 1 64 ? 1.016 0.268 -12.803 1.00 88.81 64 HIS A CA 1
ATOM 524 C C . HIS A 1 64 ? 2.372 0.885 -12.461 1.00 88.81 64 HIS A C 1
ATOM 526 O O . HIS A 1 64 ? 2.667 2.008 -12.870 1.00 88.81 64 HIS A O 1
ATOM 532 N N . LEU A 1 65 ? 3.204 0.149 -11.727 1.00 87.00 65 LEU A N 1
ATOM 533 C CA . LEU A 1 65 ? 4.607 0.489 -11.526 1.00 87.00 65 LEU A CA 1
ATOM 534 C C . LEU A 1 65 ? 5.463 -0.242 -12.558 1.00 87.00 65 LEU A C 1
ATOM 536 O O . LEU A 1 65 ? 5.246 -1.419 -12.851 1.00 87.00 65 LEU A O 1
ATOM 540 N N . ASN A 1 66 ? 6.460 0.461 -13.090 1.00 80.88 66 ASN A N 1
ATOM 541 C CA . ASN A 1 66 ? 7.411 -0.132 -14.018 1.00 80.88 66 ASN A CA 1
ATOM 542 C C . ASN A 1 66 ? 8.324 -1.126 -13.274 1.00 80.88 66 ASN A C 1
ATOM 544 O O . ASN A 1 66 ? 9.057 -0.729 -12.363 1.00 80.88 66 ASN A O 1
ATOM 548 N N . SER A 1 67 ? 8.298 -2.395 -13.695 1.00 79.69 67 SER A N 1
ATOM 549 C CA . SER A 1 67 ? 9.116 -3.480 -13.140 1.00 79.69 67 SER A CA 1
ATOM 550 C C . SER A 1 67 ? 10.621 -3.274 -13.312 1.00 79.69 67 SER A C 1
ATOM 552 O O . SER A 1 67 ? 11.396 -3.843 -12.545 1.00 79.69 67 SER A O 1
ATOM 554 N N . ASP A 1 68 ? 11.033 -2.445 -14.275 1.00 75.12 68 ASP A N 1
ATOM 555 C CA . ASP A 1 68 ? 12.437 -2.087 -14.501 1.00 75.12 68 ASP A CA 1
ATOM 556 C C . ASP A 1 68 ? 12.960 -1.115 -13.431 1.00 75.12 68 ASP A C 1
ATOM 558 O O . ASP A 1 68 ? 14.164 -1.022 -13.199 1.00 75.12 68 ASP A O 1
ATOM 562 N N . ILE A 1 69 ? 12.053 -0.385 -12.770 1.00 76.94 69 ILE A N 1
ATOM 563 C CA . ILE A 1 69 ? 12.376 0.621 -11.748 1.00 76.94 69 ILE A CA 1
ATOM 564 C C . ILE A 1 69 ? 12.156 0.050 -10.345 1.00 76.94 69 ILE A C 1
ATOM 566 O O . ILE A 1 69 ? 12.979 0.248 -9.451 1.00 76.94 69 ILE A O 1
ATOM 570 N N . VAL A 1 70 ? 11.040 -0.653 -10.137 1.00 82.00 70 VAL A N 1
ATOM 571 C CA . VAL A 1 70 ? 10.668 -1.247 -8.850 1.00 82.00 70 VAL A CA 1
ATOM 572 C C . VAL A 1 70 ? 10.283 -2.700 -9.074 1.00 82.00 70 VAL A C 1
ATOM 574 O O . VAL A 1 70 ? 9.354 -2.994 -9.816 1.00 82.00 70 VAL A O 1
ATOM 577 N N . THR A 1 71 ? 10.964 -3.620 -8.397 1.00 86.44 71 THR A N 1
ATOM 578 C CA . THR A 1 71 ? 10.636 -5.048 -8.468 1.00 86.44 71 THR A CA 1
ATOM 579 C C . THR A 1 71 ? 9.504 -5.399 -7.500 1.00 86.44 71 THR A C 1
ATOM 581 O O . THR A 1 71 ? 9.345 -4.766 -6.455 1.00 86.44 71 THR A O 1
ATOM 584 N N . ALA A 1 72 ? 8.725 -6.441 -7.807 1.00 88.31 72 ALA A N 1
ATOM 585 C CA . ALA A 1 72 ? 7.630 -6.884 -6.939 1.00 88.31 72 ALA A CA 1
ATOM 586 C C . ALA A 1 72 ? 8.076 -7.222 -5.495 1.00 88.31 72 ALA A C 1
ATOM 588 O O . ALA A 1 72 ? 7.406 -6.775 -4.564 1.00 88.31 72 ALA A O 1
ATOM 589 N N . PRO A 1 73 ? 9.213 -7.915 -5.255 1.00 87.69 73 PRO A N 1
ATOM 590 C CA . PRO A 1 73 ? 9.705 -8.150 -3.894 1.00 87.69 73 PRO A CA 1
ATOM 591 C C . PRO A 1 73 ? 10.082 -6.858 -3.160 1.00 87.69 73 PRO A C 1
ATOM 593 O O . PRO A 1 73 ? 9.776 -6.708 -1.980 1.00 87.69 73 PRO A O 1
ATOM 596 N N . ALA A 1 74 ? 10.706 -5.900 -3.857 1.00 85.94 74 ALA A N 1
ATOM 597 C CA . ALA A 1 74 ? 11.061 -4.613 -3.266 1.00 85.94 74 ALA A CA 1
ATOM 598 C C . ALA A 1 74 ? 9.812 -3.797 -2.904 1.00 85.94 74 ALA A C 1
ATOM 600 O O . ALA A 1 74 ? 9.756 -3.194 -1.831 1.00 85.94 74 ALA A O 1
ATOM 601 N N . PHE A 1 75 ? 8.791 -3.814 -3.767 1.00 90.06 75 PHE A N 1
ATOM 602 C CA . PHE A 1 75 ? 7.516 -3.170 -3.473 1.00 90.06 75 PHE A CA 1
ATOM 603 C C . PHE A 1 75 ? 6.787 -3.840 -2.304 1.00 90.06 75 PHE A C 1
ATOM 605 O O . PHE A 1 75 ? 6.231 -3.133 -1.470 1.00 90.06 75 PHE A O 1
ATOM 612 N N . ASN A 1 76 ? 6.826 -5.172 -2.196 1.00 90.50 76 ASN A N 1
ATOM 613 C CA . ASN A 1 76 ? 6.227 -5.880 -1.064 1.00 90.50 76 ASN A CA 1
ATOM 614 C C . ASN A 1 76 ? 6.828 -5.422 0.273 1.00 90.50 76 ASN A C 1
ATOM 616 O O . ASN A 1 76 ? 6.085 -5.075 1.183 1.00 90.50 76 ASN A O 1
ATOM 620 N N . LEU A 1 77 ? 8.158 -5.332 0.361 1.00 87.81 77 LEU A N 1
ATOM 621 C CA . LEU A 1 77 ? 8.839 -4.848 1.568 1.00 87.81 77 LEU A CA 1
ATOM 622 C C . LEU A 1 77 ? 8.525 -3.384 1.874 1.00 87.81 77 LEU A C 1
ATOM 624 O O . LEU A 1 77 ? 8.349 -3.011 3.032 1.00 87.81 77 LEU A O 1
ATOM 628 N N . LEU A 1 78 ? 8.439 -2.542 0.840 1.00 89.50 78 LEU A N 1
ATOM 629 C CA . LEU A 1 78 ? 8.023 -1.154 1.008 1.00 89.50 78 LEU A CA 1
ATOM 630 C C . LEU A 1 78 ? 6.589 -1.076 1.548 1.00 89.50 78 LEU A C 1
ATOM 632 O O . LEU A 1 78 ? 6.315 -0.294 2.454 1.00 89.50 78 LEU A O 1
ATOM 636 N N . LEU A 1 79 ? 5.684 -1.893 1.013 1.00 91.25 79 LEU A N 1
ATOM 637 C CA . LEU A 1 79 ? 4.296 -1.952 1.449 1.00 91.25 79 LEU A CA 1
ATOM 638 C C . LEU A 1 79 ? 4.188 -2.463 2.891 1.00 91.25 79 LEU A C 1
ATOM 640 O O . LEU A 1 79 ? 3.470 -1.867 3.687 1.00 91.25 79 LEU A O 1
ATOM 644 N N . GLU A 1 80 ? 4.920 -3.512 3.257 1.00 90.56 80 GLU A N 1
ATOM 645 C CA . GLU A 1 80 ? 5.013 -3.995 4.640 1.00 90.56 80 GLU A CA 1
ATOM 646 C C . GLU A 1 80 ? 5.517 -2.892 5.571 1.00 90.56 80 GLU A C 1
ATOM 648 O O . GLU A 1 80 ? 4.869 -2.595 6.571 1.00 90.56 80 GLU A O 1
ATOM 653 N N . PHE A 1 81 ? 6.575 -2.175 5.189 1.00 89.31 81 PHE A N 1
ATOM 654 C CA . PHE A 1 81 ? 7.062 -1.029 5.952 1.00 89.31 81 PHE A CA 1
ATOM 655 C C . PHE A 1 81 ? 5.992 0.053 6.148 1.00 89.31 81 PHE A C 1
ATOM 657 O O . PHE A 1 81 ? 5.836 0.557 7.262 1.00 89.31 81 PHE A O 1
ATOM 664 N N . MET A 1 82 ? 5.214 0.381 5.112 1.00 91.06 82 MET A N 1
ATOM 665 C CA . MET A 1 82 ? 4.122 1.356 5.222 1.00 91.06 82 MET A CA 1
ATOM 666 C C . MET A 1 82 ? 3.031 0.926 6.214 1.00 91.06 82 MET A C 1
ATOM 668 O O . MET A 1 82 ? 2.399 1.793 6.809 1.00 91.06 82 MET A O 1
ATOM 672 N N . TYR A 1 83 ? 2.807 -0.380 6.401 1.00 91.31 83 TYR A N 1
ATOM 673 C CA . TYR A 1 83 ? 1.765 -0.936 7.276 1.00 91.31 83 TYR A CA 1
ATOM 674 C C . TYR A 1 83 ? 2.270 -1.460 8.628 1.00 91.31 83 TYR A C 1
ATOM 676 O O . TYR A 1 83 ? 1.458 -1.737 9.506 1.00 91.31 83 TYR A O 1
ATOM 684 N N . GLU A 1 84 ? 3.577 -1.613 8.821 1.00 86.75 84 GLU A N 1
ATOM 685 C CA . GLU A 1 84 ? 4.162 -2.146 10.059 1.00 86.75 84 GLU A CA 1
ATOM 686 C C . GLU A 1 84 ? 5.108 -1.159 10.747 1.00 86.75 84 GLU A C 1
ATOM 688 O O . GLU A 1 84 ? 5.404 -1.308 11.935 1.00 86.75 84 GLU A O 1
ATOM 693 N N . GLY A 1 85 ? 5.582 -0.140 10.022 1.00 83.12 85 GLY A N 1
ATOM 694 C CA . GLY A 1 85 ? 6.580 0.813 10.506 1.00 83.12 85 GLY A CA 1
ATOM 695 C C . GLY A 1 85 ? 7.952 0.178 10.756 1.00 83.12 85 GLY A C 1
ATOM 696 O O . GLY A 1 85 ? 8.785 0.761 11.450 1.00 83.12 85 GLY A O 1
ATOM 697 N N . LYS A 1 86 ? 8.182 -1.030 10.234 1.00 77.31 86 LYS A N 1
ATOM 698 C CA . LYS A 1 86 ? 9.409 -1.816 10.384 1.00 77.31 86 LYS A CA 1
ATOM 699 C C . LYS A 1 86 ? 9.768 -2.449 9.053 1.00 77.31 86 LYS A C 1
ATOM 701 O O . LYS A 1 86 ? 8.889 -2.730 8.249 1.00 77.31 86 LYS A O 1
ATOM 706 N N . LEU A 1 87 ? 11.060 -2.654 8.831 1.00 72.50 87 LEU A N 1
ATOM 707 C CA . LEU A 1 87 ? 11.547 -3.274 7.612 1.00 72.50 87 LEU A CA 1
ATOM 708 C C . LEU A 1 87 ? 12.631 -4.287 7.956 1.00 72.50 87 LEU A C 1
ATOM 710 O O . LEU A 1 87 ? 13.658 -3.931 8.533 1.00 72.50 87 LEU A O 1
ATOM 714 N N . GLU A 1 88 ? 12.383 -5.547 7.615 1.00 67.19 88 GLU A N 1
ATOM 715 C CA . GLU A 1 88 ? 13.328 -6.639 7.821 1.00 67.19 88 GLU A CA 1
ATOM 716 C C . GLU A 1 88 ? 13.966 -7.025 6.482 1.00 67.19 88 GLU A C 1
ATOM 718 O O . GLU A 1 88 ? 13.347 -7.649 5.627 1.00 67.19 88 GLU A O 1
ATOM 723 N N . PHE A 1 89 ? 15.231 -6.647 6.284 1.00 63.25 89 PHE A N 1
ATOM 724 C CA . PHE A 1 89 ? 15.967 -6.899 5.035 1.00 63.25 89 PHE A CA 1
ATOM 725 C C . PHE A 1 89 ? 16.542 -8.322 4.927 1.00 63.25 89 PHE A C 1
ATOM 727 O O . PHE A 1 89 ? 17.148 -8.668 3.914 1.00 63.25 89 PHE A O 1
ATOM 734 N N . ASN A 1 90 ? 16.368 -9.156 5.954 1.00 57.53 90 ASN A N 1
ATOM 735 C CA . ASN A 1 90 ? 17.027 -10.461 6.056 1.00 57.53 90 ASN A CA 1
ATOM 736 C C . ASN A 1 90 ? 16.483 -11.526 5.085 1.00 57.53 90 ASN A C 1
ATOM 738 O O . ASN A 1 90 ? 17.049 -12.614 5.010 1.00 57.53 90 ASN A O 1
ATOM 742 N N . SER A 1 91 ? 15.403 -11.244 4.353 1.00 51.88 91 SER A N 1
ATOM 743 C CA . SER A 1 91 ? 14.738 -12.189 3.445 1.00 51.88 91 SER A CA 1
ATOM 744 C C . SER A 1 91 ? 14.986 -11.923 1.951 1.00 51.88 91 SER A C 1
ATOM 746 O O . SER A 1 91 ? 14.487 -12.676 1.114 1.00 51.88 91 SER A O 1
ATOM 748 N N . LEU A 1 92 ? 15.760 -10.892 1.580 1.00 54.69 92 LEU A N 1
ATOM 749 C CA . LEU A 1 92 ? 16.057 -10.594 0.174 1.00 54.69 92 LEU A CA 1
ATOM 750 C C . LEU A 1 92 ? 17.223 -11.445 -0.363 1.00 54.69 92 LEU A C 1
ATOM 752 O O . LEU A 1 92 ? 18.302 -11.440 0.233 1.00 54.69 92 LEU A O 1
ATOM 756 N N . PRO A 1 93 ? 17.076 -12.115 -1.522 1.00 46.84 93 PRO A N 1
ATOM 757 C CA . PRO A 1 93 ? 18.219 -12.695 -2.216 1.00 46.84 93 PRO A CA 1
ATOM 758 C C . PRO A 1 93 ? 19.152 -11.571 -2.722 1.00 46.84 93 PRO A C 1
ATOM 760 O O . PRO A 1 93 ? 18.663 -10.557 -3.228 1.00 46.84 93 PRO A O 1
ATOM 763 N N . PRO A 1 94 ? 20.490 -11.708 -2.625 1.00 48.88 94 PRO A N 1
ATOM 764 C CA . PRO A 1 94 ? 21.419 -10.756 -3.247 1.00 48.88 94 PRO A CA 1
ATOM 765 C C . PRO A 1 94 ? 21.157 -10.731 -4.767 1.00 48.88 94 PRO A C 1
ATOM 767 O O . PRO A 1 94 ? 21.083 -11.806 -5.364 1.00 48.88 94 PRO A O 1
ATOM 770 N N . PRO A 1 95 ? 20.922 -9.552 -5.391 1.00 51.19 9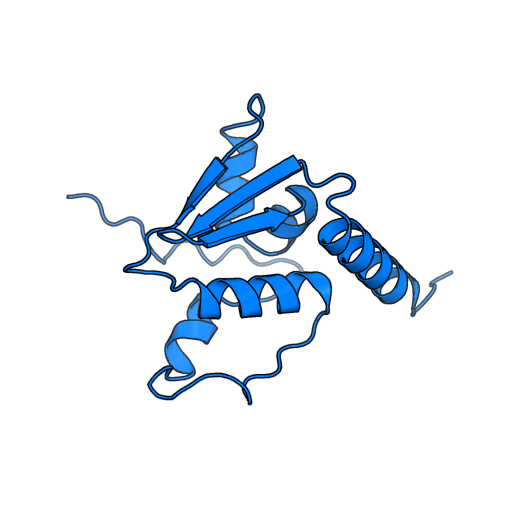5 PRO A N 1
ATOM 771 C CA . PRO A 1 95 ? 21.877 -8.441 -5.466 1.00 51.19 95 PRO A CA 1
ATOM 772 C C . PRO A 1 95 ? 21.291 -7.064 -5.080 1.00 51.19 95 PRO A C 1
ATOM 774 O O . PRO A 1 95 ? 21.758 -6.035 -5.571 1.00 51.19 95 PRO A O 1
ATOM 777 N N . PHE A 1 96 ? 20.262 -7.014 -4.228 1.00 48.75 96 PHE A N 1
ATOM 778 C CA . PHE A 1 96 ? 19.659 -5.744 -3.806 1.00 48.75 96 PHE A CA 1
ATOM 779 C C . PHE A 1 96 ? 20.618 -4.960 -2.906 1.00 48.75 96 PHE A C 1
ATOM 781 O O . PHE A 1 96 ? 20.679 -5.135 -1.691 1.00 48.75 96 PHE A O 1
ATOM 788 N N . SER A 1 97 ? 21.405 -4.092 -3.531 1.00 48.31 97 SER A N 1
ATOM 789 C CA . SER A 1 97 ? 22.236 -3.118 -2.851 1.00 48.31 97 SER A CA 1
ATOM 790 C C . SER A 1 97 ? 21.333 -2.148 -2.066 1.00 48.31 97 SER A C 1
ATOM 792 O O . SER A 1 97 ? 20.387 -1.588 -2.630 1.00 48.31 97 SER A O 1
ATOM 794 N N . PRO A 1 98 ? 21.610 -1.901 -0.771 1.00 47.06 98 PRO A N 1
ATOM 795 C CA . PRO A 1 98 ? 20.786 -1.047 0.097 1.00 47.06 98 PRO A CA 1
ATOM 796 C C . PRO A 1 98 ? 20.650 0.406 -0.402 1.00 47.06 98 PRO A C 1
ATOM 798 O O . PRO A 1 98 ? 19.798 1.158 0.071 1.00 47.06 98 PRO A O 1
ATOM 801 N N . CYS A 1 99 ? 21.452 0.807 -1.393 1.00 48.12 99 CYS A N 1
ATOM 802 C CA . CYS A 1 99 ? 21.444 2.136 -1.994 1.00 48.12 99 CYS A CA 1
ATOM 803 C C . CYS A 1 99 ? 20.159 2.455 -2.775 1.00 48.12 99 CYS A C 1
ATOM 805 O O . CYS A 1 99 ? 19.698 3.592 -2.706 1.00 48.12 99 CYS A O 1
ATOM 807 N N . LEU A 1 100 ? 19.548 1.485 -3.473 1.00 50.47 100 LEU A N 1
ATOM 808 C CA . LEU A 1 100 ? 18.333 1.743 -4.268 1.00 50.47 100 LEU A CA 1
ATOM 809 C C . LEU A 1 100 ? 17.099 1.996 -3.387 1.00 50.47 100 LEU A C 1
ATOM 811 O O . LEU A 1 100 ? 16.159 2.683 -3.787 1.00 50.47 100 LEU A O 1
ATOM 815 N N . PHE A 1 101 ? 17.106 1.457 -2.167 1.00 46.81 101 PHE A N 1
ATOM 816 C CA . PHE A 1 101 ? 15.980 1.560 -1.246 1.00 46.81 101 PHE A CA 1
ATOM 817 C C . PHE A 1 101 ? 15.948 2.907 -0.506 1.00 46.81 101 PHE A C 1
ATOM 819 O O . PHE A 1 101 ? 14.877 3.416 -0.189 1.00 46.81 101 PHE A O 1
ATOM 826 N N . SER A 1 102 ? 17.106 3.555 -0.328 1.00 47.00 102 SER A N 1
ATOM 827 C CA . SER A 1 102 ? 17.200 4.911 0.241 1.00 47.00 102 SER A CA 1
ATOM 828 C C . SER A 1 102 ? 16.510 5.974 -0.636 1.00 47.00 102 SER A C 1
ATOM 830 O O . SER A 1 102 ? 16.078 7.013 -0.140 1.00 47.00 102 SER A O 1
ATOM 832 N N . SER A 1 103 ? 16.361 5.698 -1.937 1.00 49.28 103 SER A N 1
ATOM 833 C CA . SER A 1 103 ? 15.579 6.505 -2.887 1.00 49.28 103 SER A CA 1
ATOM 834 C C . SER A 1 103 ? 14.072 6.210 -2.889 1.00 49.28 103 SER A C 1
ATOM 836 O O . SER A 1 103 ? 13.313 7.025 -3.404 1.00 49.28 103 SER A O 1
ATOM 838 N N . LEU A 1 104 ? 13.637 5.070 -2.338 1.00 48.88 104 LEU A N 1
ATOM 839 C CA . LEU A 1 104 ? 12.235 4.618 -2.332 1.00 48.88 104 LEU A CA 1
ATOM 840 C C . LEU A 1 104 ? 11.567 4.717 -0.955 1.00 48.88 104 LEU A C 1
ATOM 842 O O . LEU A 1 104 ? 10.340 4.771 -0.876 1.00 48.88 104 LEU A O 1
ATOM 846 N N . LEU A 1 105 ? 12.349 4.765 0.126 1.00 51.50 105 LEU A N 1
ATOM 847 C CA . LEU A 1 105 ? 11.839 5.112 1.446 1.00 51.50 105 LEU A CA 1
ATOM 848 C C . LEU A 1 105 ? 11.282 6.537 1.407 1.00 51.50 105 LEU A C 1
ATOM 850 O O . LEU A 1 105 ? 12.002 7.455 0.998 1.00 51.50 105 LEU A O 1
ATOM 854 N N . PRO A 1 106 ? 10.050 6.771 1.890 1.00 43.94 106 PRO A N 1
ATOM 855 C CA . PRO A 1 106 ? 9.659 8.117 2.247 1.00 43.94 106 PRO A CA 1
ATOM 856 C C . PRO A 1 106 ? 10.647 8.619 3.285 1.00 43.94 106 PRO A C 1
ATOM 858 O O . PRO A 1 106 ? 10.647 8.174 4.433 1.00 43.94 106 PRO A O 1
ATOM 861 N N . ARG A 1 107 ? 11.501 9.564 2.880 1.00 46.91 107 ARG A N 1
ATOM 862 C CA . ARG A 1 107 ? 12.096 10.485 3.838 1.00 46.91 107 ARG A CA 1
ATOM 863 C C . ARG A 1 107 ? 10.914 11.042 4.608 1.00 46.91 107 ARG A C 1
ATOM 865 O O . ARG A 1 107 ? 10.056 11.698 4.015 1.00 46.91 107 ARG A O 1
ATOM 872 N N . SER A 1 108 ? 10.826 10.700 5.888 1.00 39.84 108 SER A N 1
ATOM 873 C CA . SER A 1 108 ? 9.926 11.378 6.805 1.00 39.84 108 SER A CA 1
ATOM 874 C C . SER A 1 108 ? 10.044 12.873 6.510 1.00 39.84 108 SER A C 1
ATOM 876 O O . SER A 1 108 ? 11.171 13.376 6.468 1.00 39.84 108 SER A O 1
ATOM 878 N N . PRO A 1 109 ? 8.949 13.593 6.216 1.00 37.56 109 PRO A N 1
ATOM 879 C CA . PRO A 1 109 ? 9.052 15.035 6.163 1.00 37.56 109 PRO A CA 1
ATOM 880 C C . PRO A 1 109 ? 9.495 15.464 7.567 1.00 37.56 109 PRO A C 1
ATOM 882 O O . PRO A 1 109 ? 8.763 15.198 8.527 1.00 37.56 109 PRO A O 1
ATOM 885 N N . PRO A 1 110 ? 10.679 16.083 7.750 1.00 36.62 110 PRO A N 1
ATOM 886 C CA . PRO A 1 110 ? 10.862 16.874 8.946 1.00 36.62 110 PRO A CA 1
ATOM 887 C C . PRO A 1 110 ? 9.775 17.943 8.879 1.00 36.62 110 PRO A C 1
ATOM 889 O O . PRO A 1 110 ? 9.512 18.502 7.811 1.00 36.62 110 PRO A O 1
ATOM 892 N N . SER A 1 111 ? 9.089 18.157 9.994 1.00 44.34 111 SER A N 1
ATOM 893 C CA . SER A 1 111 ? 8.100 19.210 10.173 1.00 44.34 111 SER A CA 1
ATOM 894 C C . SER A 1 111 ? 8.567 20.495 9.475 1.00 44.34 111 SER A C 1
ATOM 896 O O . SER A 1 111 ? 9.481 21.160 9.947 1.00 44.34 111 SER A O 1
ATOM 898 N N . GLY A 1 112 ? 7.974 20.788 8.313 1.00 45.50 112 GLY A N 1
ATOM 899 C CA . GLY A 1 112 ? 8.282 21.945 7.475 1.00 45.50 112 GLY A CA 1
ATOM 900 C C . GLY A 1 112 ? 9.637 21.912 6.759 1.00 45.50 112 GLY A C 1
ATOM 901 O O . GLY A 1 112 ? 10.595 22.478 7.261 1.00 45.50 112 GLY A O 1
ATOM 902 N N . CYS A 1 113 ? 9.699 21.377 5.533 1.00 34.44 113 CYS A N 1
ATOM 903 C CA . CYS A 1 113 ? 10.635 21.840 4.494 1.00 34.44 113 CYS A CA 1
ATOM 904 C C . CYS A 1 113 ? 10.182 21.367 3.100 1.00 34.44 113 CYS A C 1
ATOM 906 O O . CYS A 1 113 ? 10.092 20.170 2.832 1.00 34.44 113 CYS A O 1
ATOM 908 N N . LEU A 1 114 ? 9.921 22.322 2.200 1.00 44.16 114 LEU A N 1
ATOM 909 C CA . LEU A 1 114 ? 9.804 22.089 0.762 1.00 44.16 114 LEU A CA 1
ATOM 910 C C . LEU A 1 114 ? 11.179 21.664 0.233 1.00 44.16 114 LEU A C 1
ATOM 912 O O . LEU A 1 114 ? 12.007 22.544 0.064 1.00 44.16 114 LEU A O 1
ATOM 916 N N . LEU A 1 115 ? 11.462 20.381 -0.011 1.00 45.25 115 LEU A N 1
ATOM 917 C CA . LEU A 1 115 ? 12.512 19.964 -0.962 1.00 45.25 115 LEU A CA 1
ATOM 918 C C . LEU A 1 115 ? 12.524 18.433 -1.135 1.00 45.25 115 LEU A C 1
ATOM 920 O O . LEU A 1 115 ? 13.162 17.720 -0.370 1.00 45.25 115 LEU A O 1
ATOM 924 N N . CYS A 1 116 ? 11.838 17.924 -2.158 1.00 35.75 116 CYS A N 1
ATOM 925 C CA . CYS A 1 116 ? 12.193 16.675 -2.856 1.00 35.75 116 CYS A CA 1
ATOM 926 C C . CYS A 1 116 ? 11.473 16.639 -4.216 1.00 35.75 116 CYS A C 1
ATOM 928 O O . CYS A 1 116 ? 10.708 15.736 -4.529 1.00 35.75 116 CYS A O 1
ATOM 930 N N . THR A 1 117 ? 11.699 17.673 -5.025 1.00 43.41 117 THR A N 1
ATOM 931 C CA . THR A 1 117 ? 11.247 17.800 -6.419 1.00 43.41 117 THR A CA 1
ATOM 932 C C . THR A 1 117 ? 12.303 17.321 -7.419 1.00 43.41 117 THR A C 1
ATOM 934 O O . THR A 1 117 ? 12.421 17.894 -8.495 1.00 43.41 117 THR A O 1
ATOM 937 N N . HIS A 1 118 ? 13.110 16.298 -7.114 1.00 42.78 118 HIS A N 1
ATOM 938 C CA . HIS A 1 118 ? 14.120 15.883 -8.095 1.00 42.78 118 HIS A CA 1
ATOM 939 C C . HIS A 1 118 ? 14.526 14.412 -8.059 1.00 42.78 118 HIS A C 1
ATOM 941 O O . HIS A 1 118 ? 15.702 14.098 -7.926 1.00 42.78 118 HIS A O 1
ATOM 947 N N . VAL A 1 119 ? 13.570 13.503 -8.259 1.00 39.94 119 VAL A N 1
ATOM 948 C CA . VAL A 1 119 ? 13.872 12.227 -8.923 1.00 39.94 119 VAL A CA 1
ATOM 949 C C . VAL A 1 119 ? 12.710 11.892 -9.864 1.00 39.94 119 VAL A C 1
ATOM 951 O O . VAL A 1 119 ? 11.562 11.825 -9.434 1.00 39.94 119 VAL A O 1
ATOM 954 N N . THR A 1 120 ? 13.033 11.715 -11.150 1.00 36.78 120 THR A N 1
ATOM 955 C CA . THR A 1 120 ? 12.183 11.247 -12.269 1.00 36.78 120 THR A CA 1
ATOM 956 C C . THR A 1 120 ? 11.116 12.197 -12.844 1.00 36.78 120 THR A C 1
ATOM 958 O O . THR A 1 120 ? 9.943 11.859 -12.938 1.00 36.78 120 THR A O 1
ATOM 961 N N . LEU A 1 121 ? 11.554 13.350 -13.363 1.00 34.50 121 LEU A N 1
ATOM 962 C CA . LEU A 1 121 ? 11.023 13.909 -14.618 1.00 34.50 121 LEU A CA 1
ATOM 963 C C . LEU A 1 121 ? 12.152 13.820 -15.656 1.00 34.50 121 LEU A C 1
ATOM 965 O O . LEU A 1 121 ? 12.989 14.711 -15.743 1.00 34.50 121 LEU A O 1
ATOM 969 N N . PHE A 1 122 ? 12.211 12.715 -16.397 1.00 27.66 122 PHE A N 1
ATOM 970 C CA . PHE A 1 122 ? 12.896 12.677 -17.691 1.00 27.66 122 PHE A CA 1
ATOM 971 C C . PHE A 1 122 ? 11.817 12.854 -18.764 1.00 27.66 122 PHE A C 1
ATOM 973 O O . PHE A 1 122 ? 11.001 11.946 -18.928 1.00 27.66 122 PHE A O 1
ATOM 980 N N . PRO A 1 123 ? 11.758 13.987 -19.482 1.00 35.75 123 PRO A N 1
ATOM 981 C CA . PRO A 1 123 ? 11.179 14.012 -20.809 1.00 35.75 123 PRO A CA 1
ATOM 982 C C . PRO A 1 123 ? 12.274 13.713 -21.848 1.00 35.75 123 PRO A C 1
ATOM 984 O O . PRO A 1 123 ? 13.361 14.273 -21.761 1.00 35.75 123 PRO A O 1
ATOM 987 N N . SER A 1 124 ? 11.923 12.816 -22.776 1.00 38.06 124 SER A N 1
ATOM 988 C CA . SER A 1 124 ? 12.376 12.647 -24.177 1.00 38.06 124 SER A CA 1
ATOM 989 C C . SER A 1 124 ? 13.821 12.989 -24.546 1.00 38.06 124 SER A C 1
ATOM 991 O O . SER A 1 124 ? 14.158 14.192 -24.579 1.00 38.06 124 SER A O 1
#